Protein AF-A0A973VYT1-F1 (afdb_monomer_lite)

Organism: NCBI:txid1404411

InterPro domains:
  IPR005546 Autotransporter beta-domain [PF03797] (2-77)
  IPR005546 Autotransporter beta-domain [PS51208] (1-88)
  IPR006315 Outer membrane autotransporter barrel domain [TIGR01414] (4-77)
  IPR036709 Autotransporter beta-domain superfamily [G3DSA:2.40.128.130] (1-79)
  IPR036709 Autotransporter beta-domain superfamily [SSF103515] (2-76)

Foldseek 3Di:
DKDKDWDWDDDDQKIKIKMKMKDKDKDWFDWDWDPPDPDPPIDTDHIDIWMKMKMDTDMWMWGWDQDPPGDTDTDGDDDDDDIDIDTD

Sequence (88 aa):
MFGEIGYGLSLGRTALEPFAGLAWAHLDTDSFAETGGTGAAALRGAGTSEDVGYSTLGARIAPSFALTGGMQLAPRAPRWPGSTPSVT

Radius of gyration: 23.88 Å; chains: 1; bounding box: 54×28×64 Å

pLDDT: mean 78.64, std 12.96, range [50.22, 95.19]

Secondary structure (DSSP, 8-state):
-EEEEE--EEETTEEEEEEEEEEEEEEEE--EE-TT-SSTT--EE--EEEEEEEEEEEEEEEE-EEPTTS-EE---PPPP-----EE-

Structure (mmCIF, N/CA/C/O backbone):
data_AF-A0A973VYT1-F1
#
_entry.id   AF-A0A973VYT1-F1
#
loop_
_atom_site.group_PDB
_atom_site.id
_atom_site.type_symbol
_atom_site.label_atom_id
_atom_site.label_alt_id
_atom_site.label_comp_id
_atom_site.label_asym_id
_atom_site.label_entity_id
_atom_site.label_seq_id
_atom_site.pdbx_PDB_ins_code
_atom_site.Cartn_x
_atom_site.Cartn_y
_atom_site.Cartn_z
_atom_site.occupancy
_atom_site.B_iso_or_equiv
_atom_site.auth_seq_id
_atom_site.auth_comp_id
_atom_site.auth_asym_id
_atom_site.auth_atom_id
_atom_site.pdbx_PDB_model_num
ATOM 1 N N . MET A 1 1 ? -3.204 -1.109 -15.881 1.00 90.06 1 MET A N 1
ATOM 2 C CA . MET A 1 1 ? -4.303 -1.756 -15.124 1.00 90.06 1 MET A CA 1
ATOM 3 C C . MET A 1 1 ? -4.024 -1.721 -13.625 1.00 90.06 1 MET A C 1
ATOM 5 O O . MET A 1 1 ? -2.865 -1.647 -13.238 1.00 90.06 1 MET A O 1
ATOM 9 N N . PHE A 1 2 ? -5.068 -1.743 -12.791 1.00 94.31 2 PHE A N 1
ATOM 10 C CA . PHE A 1 2 ? -4.965 -1.692 -11.327 1.00 94.31 2 PHE A CA 1
ATOM 11 C C . PHE A 1 2 ? -6.082 -2.513 -10.670 1.00 94.31 2 PHE A C 1
ATOM 13 O O . PHE A 1 2 ? -7.206 -2.516 -11.173 1.00 94.31 2 PHE A O 1
ATOM 20 N N . GLY A 1 3 ? -5.782 -3.165 -9.546 1.00 93.75 3 GLY A N 1
ATOM 21 C CA . GLY A 1 3 ? -6.754 -3.866 -8.708 1.00 93.75 3 GLY A CA 1
ATOM 22 C C . GLY A 1 3 ? -6.349 -3.888 -7.232 1.00 93.75 3 GLY A C 1
ATOM 23 O O . GLY A 1 3 ? -5.164 -3.905 -6.907 1.00 93.75 3 GLY A O 1
ATOM 24 N N . GLU A 1 4 ? -7.340 -3.901 -6.338 1.00 95.19 4 GLU A N 1
ATOM 25 C CA . GLU A 1 4 ? -7.165 -3.948 -4.880 1.00 95.19 4 GLU A CA 1
ATOM 26 C C . GLU A 1 4 ? -8.133 -4.959 -4.254 1.00 95.19 4 GLU A C 1
ATOM 28 O O . GLU A 1 4 ? -9.274 -5.098 -4.696 1.00 95.19 4 GLU A O 1
ATOM 33 N N . ILE A 1 5 ? -7.672 -5.647 -3.209 1.00 93.94 5 ILE A N 1
ATOM 34 C CA . ILE A 1 5 ? -8.469 -6.523 -2.350 1.00 93.94 5 ILE A CA 1
ATOM 35 C C . ILE A 1 5 ? -8.262 -6.143 -0.881 1.00 93.94 5 ILE A C 1
ATOM 37 O O . ILE A 1 5 ? -7.162 -5.761 -0.482 1.00 93.94 5 ILE A O 1
ATOM 41 N N . GLY A 1 6 ? -9.306 -6.273 -0.063 1.00 93.06 6 GLY A N 1
ATOM 42 C CA . GLY A 1 6 ? -9.256 -5.978 1.369 1.00 93.06 6 GLY A CA 1
ATOM 43 C C . GLY A 1 6 ? -10.159 -6.894 2.191 1.00 93.06 6 GLY A C 1
ATOM 44 O O . GLY A 1 6 ? -11.085 -7.503 1.654 1.00 93.06 6 GLY A O 1
ATOM 45 N N . TYR A 1 7 ? -9.871 -7.004 3.490 1.00 91.88 7 TYR A N 1
ATOM 46 C CA . TYR A 1 7 ? -10.635 -7.839 4.422 1.00 91.88 7 TYR A CA 1
ATOM 47 C C . TYR A 1 7 ? -11.031 -7.063 5.679 1.00 91.88 7 TYR 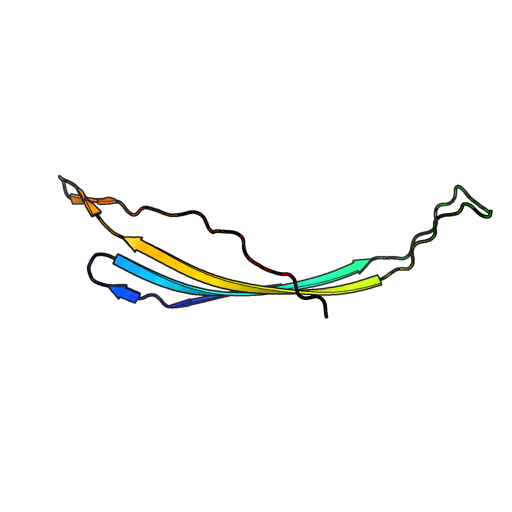A C 1
ATOM 49 O O . TYR A 1 7 ? -10.170 -6.675 6.462 1.00 91.88 7 TYR A O 1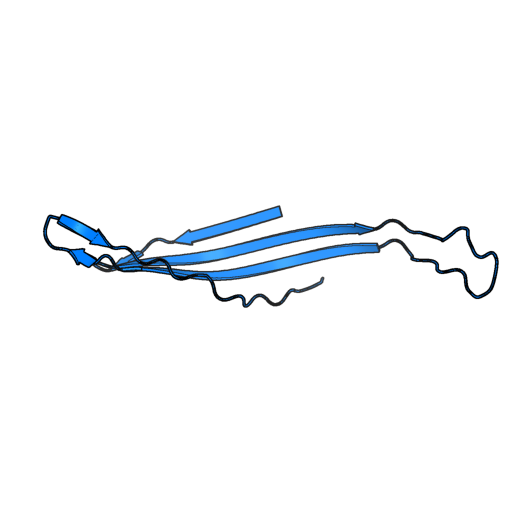
ATOM 57 N N . GLY A 1 8 ? -12.333 -6.857 5.886 1.00 91.50 8 GLY A N 1
ATOM 58 C CA . GLY A 1 8 ? -12.864 -6.112 7.027 1.00 91.50 8 GLY A CA 1
ATOM 59 C C . GLY A 1 8 ? -12.940 -6.942 8.313 1.00 91.50 8 GLY A C 1
ATOM 60 O O . GLY A 1 8 ? -13.513 -8.029 8.343 1.00 91.50 8 GLY A O 1
ATOM 61 N N . LEU A 1 9 ? -12.406 -6.392 9.400 1.00 90.62 9 LEU A N 1
ATOM 62 C CA . LEU A 1 9 ? -12.416 -6.934 10.755 1.00 90.62 9 LEU A CA 1
ATOM 63 C C . LEU A 1 9 ? -13.082 -5.929 11.703 1.00 90.62 9 LEU A C 1
ATOM 65 O O . LEU A 1 9 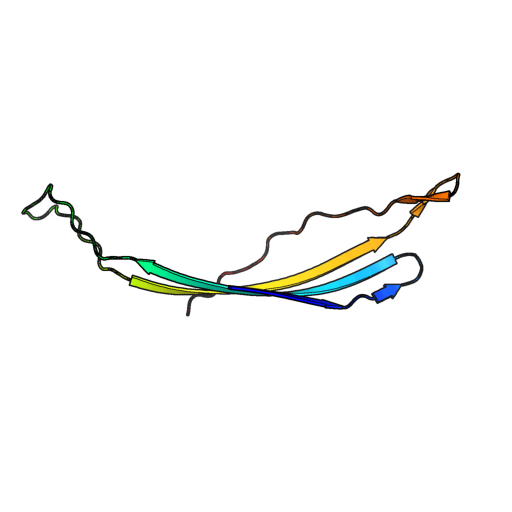? -12.727 -4.750 11.725 1.00 90.62 9 LEU A O 1
ATOM 69 N N . SER A 1 10 ? -14.009 -6.394 12.540 1.00 89.56 10 SER A N 1
ATOM 70 C CA . SER A 1 10 ? -14.618 -5.579 13.600 1.00 89.56 10 SER A CA 1
ATOM 71 C C . SER A 1 10 ? -14.078 -5.991 14.970 1.00 89.56 10 SER A C 1
ATOM 73 O O . SER A 1 10 ? -14.324 -7.100 15.434 1.00 89.56 10 SER A O 1
ATOM 75 N N . LEU A 1 11 ? -13.359 -5.083 15.632 1.00 85.50 11 LEU A N 1
ATOM 76 C CA . LEU A 1 11 ? -12.795 -5.244 16.974 1.00 85.50 11 LEU A CA 1
ATOM 77 C C . LEU A 1 11 ? -13.499 -4.288 17.953 1.00 85.50 11 LEU A C 1
ATOM 79 O O . LEU A 1 11 ? -12.955 -3.266 18.376 1.00 85.50 11 LEU A O 1
ATOM 83 N N . GLY A 1 12 ? -14.749 -4.600 18.298 1.00 85.31 12 GLY A N 1
ATOM 84 C CA . GLY A 1 12 ? -15.551 -3.790 19.220 1.00 85.31 12 GLY A CA 1
ATOM 85 C C . GLY A 1 12 ? -15.914 -2.422 18.634 1.00 85.31 12 GLY A C 1
ATOM 86 O O . GLY A 1 12 ? -16.725 -2.342 17.718 1.00 85.31 12 GLY A O 1
ATOM 87 N N . ARG A 1 13 ? -15.325 -1.342 19.167 1.00 81.25 13 ARG A N 1
ATOM 88 C CA . ARG A 1 13 ? -15.518 0.041 18.674 1.00 81.25 13 ARG A CA 1
ATOM 89 C C . ARG A 1 13 ? -14.542 0.423 17.557 1.00 81.25 13 ARG A C 1
ATOM 91 O O . ARG A 1 13 ? -14.468 1.583 17.181 1.00 81.25 13 ARG A O 1
ATOM 98 N N . THR A 1 14 ? -13.767 -0.521 17.040 1.00 78.19 14 THR A N 1
ATOM 99 C CA . THR A 1 14 ? -12.733 -0.241 16.042 1.00 78.19 14 THR A CA 1
ATOM 100 C C . THR A 1 14 ? -12.900 -1.173 14.855 1.00 78.19 14 THR A C 1
ATOM 102 O O . THR A 1 14 ? -13.004 -2.384 15.032 1.00 78.19 14 THR A O 1
ATOM 105 N N . ALA A 1 15 ? -12.901 -0.625 13.643 1.00 86.69 15 ALA A N 1
ATOM 106 C CA . ALA A 1 15 ? -12.809 -1.396 12.410 1.00 86.69 15 ALA A CA 1
ATOM 107 C C . ALA A 1 15 ? -11.358 -1.418 11.909 1.00 86.69 15 ALA A C 1
ATOM 109 O O . ALA A 1 15 ? -10.656 -0.408 11.968 1.00 86.69 15 ALA A O 1
ATOM 110 N N . LEU A 1 16 ? -10.913 -2.574 11.428 1.00 87.38 16 LEU A N 1
ATOM 111 C CA . LEU A 1 16 ? -9.596 -2.800 10.843 1.00 87.38 16 LEU A CA 1
ATOM 112 C C . LEU A 1 16 ? -9.783 -3.459 9.474 1.00 87.38 16 LEU A C 1
ATOM 114 O O . LEU A 1 16 ? -10.490 -4.448 9.367 1.00 87.38 16 LEU A O 1
ATOM 118 N N . GLU A 1 17 ? -9.136 -2.947 8.437 1.00 91.94 17 GLU A N 1
ATOM 119 C CA . GLU A 1 17 ? -9.206 -3.494 7.082 1.00 91.94 17 GLU A CA 1
ATOM 120 C C . GLU A 1 17 ? -7.798 -3.563 6.470 1.00 91.94 17 GLU A C 1
ATOM 122 O O . GLU A 1 17 ? -7.327 -2.576 5.894 1.00 91.94 17 GLU A O 1
ATOM 127 N N . PRO A 1 18 ? -7.064 -4.680 6.628 1.00 89.56 18 PRO A N 1
ATOM 128 C CA . PRO A 1 18 ? -5.904 -4.972 5.792 1.00 89.56 18 PRO A CA 1
ATOM 129 C C . PRO A 1 18 ? -6.291 -5.012 4.310 1.00 89.56 18 PRO A C 1
ATOM 131 O O . PRO A 1 18 ? -7.348 -5.533 3.951 1.00 89.56 18 PRO A O 1
ATOM 134 N N . PHE A 1 19 ? -5.411 -4.497 3.454 1.00 93.12 19 PHE A N 1
ATOM 135 C CA . PHE A 1 19 ? -5.583 -4.503 2.007 1.00 93.12 19 PHE A CA 1
ATOM 136 C C . PHE A 1 19 ? -4.265 -4.756 1.268 1.00 93.12 19 PHE A C 1
ATOM 138 O O . PHE A 1 19 ? -3.170 -4.449 1.750 1.00 93.12 19 PHE A O 1
ATOM 145 N N . ALA A 1 20 ? -4.398 -5.306 0.068 1.00 92.25 20 ALA A N 1
ATOM 146 C CA . ALA A 1 20 ? -3.324 -5.523 -0.882 1.00 92.25 20 ALA A CA 1
ATOM 147 C C . ALA A 1 20 ? -3.771 -5.035 -2.264 1.00 92.25 20 ALA A C 1
ATOM 149 O O . ALA A 1 20 ? -4.893 -5.299 -2.689 1.00 92.25 20 ALA A O 1
ATOM 150 N N . GLY A 1 21 ? -2.893 -4.331 -2.968 1.00 91.12 21 GLY A N 1
ATOM 151 C CA . GLY A 1 21 ? -3.143 -3.790 -4.297 1.00 91.12 21 GLY A CA 1
ATOM 152 C C . GLY A 1 21 ? -2.025 -4.132 -5.269 1.00 91.12 21 GLY A C 1
ATOM 153 O O . GLY A 1 21 ? -0.869 -4.285 -4.874 1.00 91.12 21 GLY A O 1
ATOM 154 N N . LEU A 1 22 ? -2.378 -4.230 -6.545 1.00 93.69 22 LEU A N 1
ATOM 155 C CA . LEU A 1 22 ? -1.471 -4.486 -7.656 1.00 93.69 22 LEU A CA 1
ATOM 156 C C . LEU A 1 22 ? -1.774 -3.515 -8.799 1.00 93.69 22 LEU A C 1
ATOM 158 O O . LEU A 1 22 ? -2.934 -3.263 -9.127 1.00 93.69 22 LEU A O 1
ATOM 162 N N . ALA A 1 23 ? -0.727 -2.982 -9.418 1.00 92.56 23 ALA A N 1
ATOM 163 C CA . ALA A 1 23 ? -0.805 -2.144 -10.603 1.00 92.56 23 ALA A CA 1
ATOM 164 C C . ALA A 1 23 ? 0.220 -2.603 -11.640 1.00 92.56 23 ALA A C 1
ATOM 166 O O . ALA A 1 23 ? 1.307 -3.057 -11.294 1.00 92.56 23 ALA A O 1
ATOM 167 N N . TRP A 1 24 ? -0.126 -2.450 -12.910 1.00 92.19 24 TRP A N 1
ATOM 168 C CA . TRP A 1 24 ? 0.749 -2.735 -14.041 1.00 92.19 24 TRP A CA 1
ATOM 169 C C . TRP A 1 24 ? 0.569 -1.656 -15.104 1.00 92.19 24 TRP A C 1
ATOM 171 O O . TRP A 1 24 ? -0.571 -1.312 -15.442 1.00 92.19 24 TRP A O 1
ATOM 181 N N . ALA A 1 25 ? 1.669 -1.113 -15.611 1.00 91.19 25 ALA A N 1
ATOM 182 C CA . ALA A 1 25 ? 1.696 -0.104 -16.659 1.00 91.19 25 ALA A CA 1
ATOM 183 C C . ALA A 1 25 ? 2.581 -0.585 -17.810 1.00 91.19 25 ALA A C 1
ATOM 185 O O . ALA A 1 25 ? 3.708 -0.994 -17.565 1.00 91.19 25 ALA A O 1
ATOM 186 N N . HIS A 1 26 ? 2.058 -0.498 -19.029 1.00 91.31 26 HIS A N 1
ATOM 187 C CA . HIS A 1 26 ? 2.801 -0.726 -20.263 1.00 91.31 26 HIS A CA 1
ATOM 188 C C . HIS A 1 26 ? 3.106 0.633 -20.885 1.00 91.31 26 HIS A C 1
ATOM 190 O O . HIS A 1 26 ? 2.190 1.450 -21.035 1.00 91.31 26 HIS A O 1
ATOM 196 N N . LEU A 1 27 ? 4.374 0.891 -21.181 1.00 88.69 27 LEU A N 1
ATOM 197 C CA . LEU A 1 27 ? 4.857 2.129 -21.769 1.00 88.69 27 LEU A CA 1
ATOM 198 C C . LEU A 1 27 ? 5.528 1.820 -23.102 1.00 88.69 27 LEU A C 1
ATOM 200 O O . LEU A 1 27 ? 6.647 1.322 -23.124 1.00 88.69 27 LEU A O 1
ATOM 204 N N . ASP A 1 28 ? 4.871 2.188 -24.194 1.00 91.19 28 ASP A N 1
ATOM 205 C CA . ASP A 1 28 ? 5.463 2.185 -25.528 1.00 91.19 28 ASP A CA 1
ATOM 206 C C . ASP A 1 28 ? 5.884 3.604 -25.910 1.00 91.19 28 ASP A C 1
ATOM 208 O O . ASP A 1 28 ? 5.072 4.532 -25.914 1.00 91.19 28 ASP A O 1
ATOM 212 N N . THR A 1 29 ? 7.164 3.772 -26.230 1.00 88.31 29 THR A N 1
ATOM 213 C CA . THR A 1 29 ? 7.752 5.029 -26.693 1.00 88.31 29 THR A CA 1
ATOM 214 C C . THR A 1 29 ? 8.257 4.859 -28.119 1.00 88.31 29 THR A C 1
ATOM 216 O O . THR A 1 29 ? 9.045 3.958 -28.404 1.00 88.31 29 THR A O 1
ATOM 219 N N . ASP A 1 30 ? 7.848 5.757 -29.014 1.00 86.50 30 ASP A N 1
ATOM 220 C CA . ASP A 1 30 ? 8.327 5.778 -30.395 1.00 86.50 30 ASP A CA 1
ATOM 221 C C . ASP A 1 30 ? 9.768 6.293 -30.502 1.00 86.50 30 ASP A C 1
ATOM 223 O O . ASP A 1 30 ? 10.247 7.101 -29.702 1.00 86.50 30 ASP A O 1
ATOM 227 N N . SER A 1 31 ? 10.468 5.867 -31.553 1.00 84.38 31 SER A N 1
ATOM 228 C CA . SER A 1 31 ? 11.773 6.434 -31.894 1.00 84.38 31 SER A CA 1
ATOM 229 C C . SER A 1 31 ? 11.632 7.861 -32.417 1.00 84.38 31 SER A C 1
ATOM 231 O O . SER A 1 31 ? 10.748 8.136 -33.230 1.00 84.38 31 SER A O 1
ATOM 233 N N . PHE A 1 32 ? 12.565 8.740 -32.059 1.00 83.69 32 PHE A N 1
ATOM 234 C CA . PHE A 1 32 ? 12.598 10.107 -32.573 1.00 83.69 32 PHE A CA 1
ATOM 235 C C . PHE A 1 32 ? 14.005 10.521 -33.013 1.00 83.69 32 PHE A C 1
ATOM 237 O O . PHE A 1 32 ? 15.022 10.082 -32.470 1.00 83.69 32 PHE A O 1
ATOM 244 N N . ALA A 1 33 ? 14.057 11.393 -34.017 1.00 80.44 33 ALA A N 1
ATOM 245 C CA . ALA A 1 33 ? 15.273 12.040 -34.491 1.00 80.44 33 ALA A CA 1
ATOM 246 C C . ALA A 1 33 ? 14.948 13.499 -34.829 1.00 80.44 33 ALA A C 1
ATOM 248 O O . ALA A 1 33 ? 14.036 13.762 -35.613 1.00 80.44 33 ALA A O 1
ATOM 249 N N . GLU A 1 34 ? 15.669 14.449 -34.235 1.00 79.00 34 GLU A N 1
ATOM 250 C CA . GLU A 1 34 ? 15.411 15.874 -34.458 1.00 79.00 34 GLU A CA 1
ATOM 251 C C . GLU A 1 34 ? 15.983 16.351 -35.804 1.00 79.00 34 GLU A C 1
ATOM 253 O O . GLU A 1 34 ? 17.151 16.129 -36.129 1.00 79.00 34 GLU A O 1
ATOM 258 N N . THR A 1 35 ? 15.165 17.060 -36.589 1.00 69.12 35 THR A N 1
ATOM 259 C CA . THR A 1 35 ? 15.480 17.526 -37.956 1.00 69.12 35 THR A CA 1
ATOM 260 C C . THR A 1 35 ? 16.571 18.612 -38.008 1.00 69.12 35 THR A C 1
ATOM 262 O O . THR A 1 35 ? 17.046 18.963 -39.085 1.00 69.12 35 THR A O 1
ATOM 265 N N . GLY A 1 36 ? 16.997 19.149 -36.857 1.00 59.25 36 GLY A N 1
ATOM 266 C CA . GLY A 1 36 ? 17.973 20.240 -36.736 1.00 59.25 36 GLY A CA 1
ATOM 267 C C . GLY A 1 36 ? 19.450 19.849 -36.885 1.00 59.25 36 GLY A C 1
ATOM 268 O O . GLY A 1 36 ? 20.310 20.718 -36.763 1.00 59.25 36 GLY A O 1
ATOM 269 N N . GLY A 1 37 ? 19.777 18.579 -37.150 1.00 57.97 37 GLY A N 1
ATOM 270 C CA . GLY A 1 37 ? 21.168 18.138 -37.279 1.00 57.97 37 GLY A CA 1
ATOM 271 C C . GLY A 1 37 ? 21.368 16.987 -38.261 1.00 57.97 37 GLY A C 1
ATOM 272 O O . GLY A 1 37 ? 21.090 15.833 -37.959 1.00 57.97 37 GLY A O 1
ATOM 273 N N . THR A 1 38 ? 21.959 17.272 -39.418 1.00 59.62 38 THR A N 1
ATOM 274 C CA . THR A 1 38 ? 22.654 16.277 -40.249 1.00 59.62 38 THR A CA 1
ATOM 275 C C . THR A 1 38 ? 24.148 16.338 -39.909 1.00 59.62 38 THR A C 1
ATOM 277 O O . THR A 1 38 ? 24.945 16.874 -40.674 1.00 59.62 38 THR A O 1
ATOM 280 N N . GLY A 1 39 ? 24.529 15.894 -38.705 1.00 63.28 39 GLY A N 1
ATOM 281 C CA . GLY A 1 39 ? 25.906 15.978 -38.199 1.00 63.28 39 GLY A CA 1
ATOM 282 C C . GLY A 1 39 ? 26.075 15.393 -36.791 1.00 63.28 39 GLY A C 1
ATOM 283 O O . GLY A 1 39 ? 25.102 14.949 -36.188 1.00 63.28 39 GLY A O 1
ATOM 284 N N . ALA A 1 40 ? 27.301 15.416 -36.254 1.00 60.81 40 ALA A N 1
ATOM 285 C CA . ALA A 1 40 ? 27.717 14.766 -34.995 1.00 60.81 40 ALA A CA 1
ATOM 286 C C . ALA A 1 40 ? 26.975 15.203 -33.705 1.00 60.81 40 ALA A C 1
ATOM 288 O O . ALA A 1 40 ? 27.270 14.677 -32.637 1.00 60.81 40 ALA A O 1
ATOM 289 N N . ALA A 1 41 ? 26.026 16.143 -33.792 1.00 60.84 41 ALA 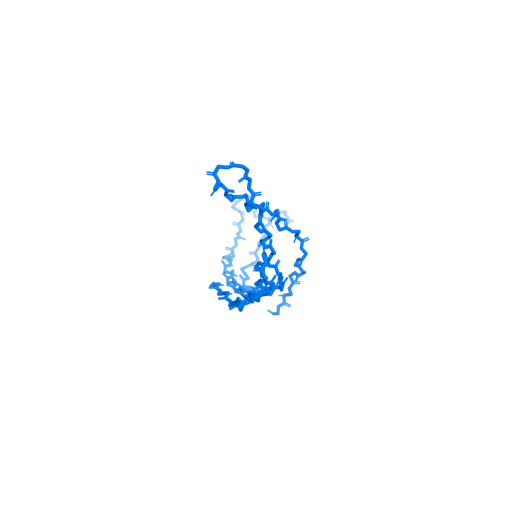A N 1
ATOM 290 C CA . ALA A 1 41 ? 25.221 16.651 -32.677 1.00 60.84 41 ALA A CA 1
ATOM 291 C C . ALA A 1 41 ? 23.722 16.292 -32.777 1.00 60.84 41 ALA A C 1
ATOM 293 O O . ALA A 1 41 ? 22.921 16.799 -31.998 1.00 60.84 41 ALA A O 1
ATOM 294 N N . ALA A 1 42 ? 23.318 15.452 -33.737 1.00 68.00 42 ALA A N 1
ATOM 295 C CA . ALA A 1 42 ? 21.924 15.035 -33.878 1.00 68.00 42 ALA A CA 1
ATOM 296 C C . ALA A 1 42 ? 21.519 14.079 -32.747 1.00 68.00 42 ALA A C 1
ATOM 298 O O . ALA A 1 42 ? 22.042 12.963 -32.663 1.00 68.00 42 ALA A O 1
ATOM 299 N N . LEU A 1 43 ? 20.571 14.492 -31.903 1.00 77.12 43 LEU A N 1
ATOM 300 C CA . LEU A 1 43 ? 20.022 13.627 -30.867 1.00 77.12 43 LEU A CA 1
ATOM 301 C C . LEU A 1 43 ? 19.048 12.626 -31.507 1.00 77.12 43 LEU A C 1
ATOM 303 O O . LEU A 1 43 ? 18.096 13.005 -32.194 1.00 77.12 43 LEU A O 1
ATOM 307 N N . ARG A 1 44 ? 19.315 11.334 -31.306 1.00 77.12 44 ARG A N 1
ATOM 308 C CA . ARG A 1 44 ? 18.442 10.233 -31.726 1.00 77.12 44 ARG A CA 1
ATOM 309 C C . ARG A 1 44 ? 18.079 9.403 -30.504 1.00 77.12 44 ARG A C 1
ATOM 311 O O . ARG A 1 44 ? 18.974 8.944 -29.799 1.00 77.12 44 ARG A O 1
ATOM 318 N N . GLY A 1 45 ? 16.784 9.212 -30.281 1.00 79.62 45 GLY A N 1
ATOM 319 C CA . GLY A 1 45 ? 16.247 8.291 -29.285 1.00 79.62 45 GLY A CA 1
ATOM 320 C C . GLY A 1 45 ? 15.695 7.052 -29.978 1.00 79.62 45 GLY A C 1
ATOM 321 O O . GLY A 1 45 ? 14.902 7.164 -30.915 1.00 79.62 45 GLY A O 1
ATOM 322 N N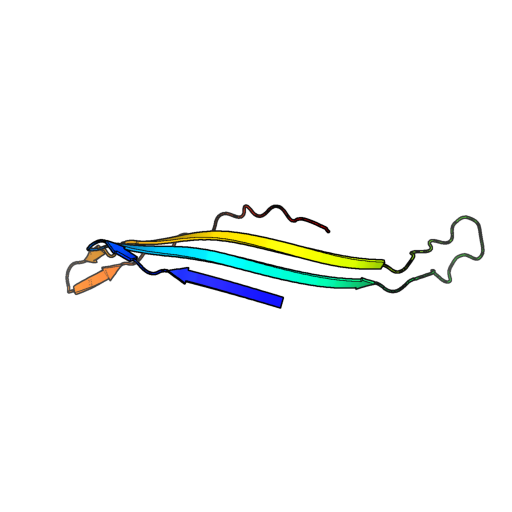 . ALA A 1 46 ? 16.125 5.869 -29.543 1.00 80.38 46 ALA A N 1
ATOM 323 C CA . ALA A 1 46 ? 15.467 4.630 -29.938 1.00 80.38 46 ALA A CA 1
ATOM 324 C C . ALA A 1 46 ? 14.113 4.526 -29.224 1.00 80.38 46 ALA A C 1
ATOM 326 O O . ALA A 1 46 ? 13.990 4.964 -28.082 1.00 80.38 46 ALA A O 1
ATOM 327 N N . GLY A 1 47 ? 13.119 3.953 -29.902 1.00 83.94 47 GLY A N 1
ATOM 328 C CA . GLY A 1 47 ? 11.862 3.602 -29.254 1.00 83.94 47 GLY A CA 1
ATOM 329 C C . GLY A 1 47 ? 12.074 2.454 -28.271 1.00 83.94 47 GLY A C 1
ATOM 330 O O . GLY A 1 47 ? 12.931 1.594 -28.502 1.00 83.94 47 GLY A O 1
ATOM 331 N N . THR A 1 48 ? 11.318 2.450 -27.180 1.00 85.56 48 THR A N 1
ATOM 332 C CA . THR A 1 48 ? 11.382 1.421 -26.138 1.00 85.56 48 THR A CA 1
ATOM 333 C C . THR A 1 48 ? 9.981 1.019 -25.702 1.00 85.56 48 THR A C 1
ATOM 335 O O . THR A 1 48 ? 9.079 1.851 -25.658 1.00 85.56 48 THR A O 1
ATOM 338 N N . SER A 1 49 ? 9.819 -0.259 -25.369 1.00 89.38 49 SER A N 1
ATOM 339 C CA . SER A 1 49 ? 8.623 -0.791 -24.716 1.00 89.38 49 SER A CA 1
ATOM 340 C C . SER A 1 49 ? 9.024 -1.260 -23.324 1.00 89.38 49 SER A C 1
ATOM 342 O O . SER A 1 49 ? 9.951 -2.062 -23.197 1.00 89.38 49 SER A O 1
ATOM 344 N N . GLU A 1 50 ? 8.365 -0.746 -22.291 1.00 88.19 50 GLU A N 1
ATOM 345 C CA . GLU A 1 50 ? 8.660 -1.051 -20.891 1.00 88.19 50 GLU A CA 1
ATOM 346 C C . GLU A 1 50 ? 7.402 -1.449 -20.120 1.00 88.19 50 GLU A C 1
ATOM 348 O O . GLU A 1 50 ? 6.348 -0.825 -20.245 1.00 88.19 50 GLU A O 1
ATOM 353 N N . ASP A 1 51 ? 7.538 -2.458 -19.261 1.00 90.88 51 ASP A N 1
ATOM 354 C CA . ASP A 1 51 ? 6.497 -2.914 -18.351 1.00 90.88 51 ASP A CA 1
ATOM 355 C C . ASP A 1 51 ? 6.877 -2.585 -16.905 1.00 90.88 51 ASP A C 1
ATOM 357 O O . ASP A 1 51 ? 7.941 -2.953 -16.407 1.00 90.88 51 ASP A O 1
ATOM 361 N N . VAL A 1 52 ? 5.986 -1.896 -16.191 1.00 90.56 52 VAL A N 1
ATOM 362 C CA . VAL A 1 52 ? 6.225 -1.490 -14.803 1.00 90.56 52 VAL A CA 1
ATOM 363 C C . VAL A 1 52 ? 5.138 -2.034 -13.889 1.00 90.56 52 VAL A C 1
ATOM 365 O O . VAL A 1 52 ? 3.962 -1.670 -13.992 1.00 90.56 52 VAL A O 1
ATOM 368 N N . GLY A 1 53 ? 5.546 -2.900 -12.960 1.00 92.00 53 GLY A N 1
ATOM 369 C CA . GLY A 1 53 ? 4.687 -3.495 -11.942 1.00 92.00 53 GLY A CA 1
ATOM 370 C C . GLY A 1 53 ? 4.814 -2.802 -10.584 1.00 92.00 53 GLY A C 1
ATOM 371 O O . GLY A 1 53 ? 5.909 -2.480 -10.122 1.00 92.00 53 GLY A O 1
ATOM 372 N N . TYR A 1 54 ? 3.684 -2.625 -9.903 1.00 87.06 54 TYR A N 1
ATOM 373 C CA . TYR A 1 54 ? 3.615 -2.091 -8.546 1.00 87.06 54 TYR A CA 1
ATOM 374 C C . TYR A 1 54 ? 2.752 -2.984 -7.665 1.00 87.06 54 TYR A C 1
ATOM 376 O O . TYR A 1 54 ? 1.646 -3.364 -8.038 1.00 87.06 54 TYR A O 1
ATOM 384 N N . SER A 1 55 ? 3.213 -3.246 -6.447 1.00 88.75 55 SER A N 1
ATOM 385 C CA . SER A 1 55 ? 2.405 -3.858 -5.394 1.00 88.75 55 SER A CA 1
ATOM 386 C C . SER A 1 55 ? 2.326 -2.931 -4.194 1.00 88.75 55 SER A C 1
ATOM 388 O O . SER A 1 55 ? 3.308 -2.287 -3.829 1.00 88.75 55 SER A O 1
ATOM 390 N N . THR A 1 56 ? 1.166 -2.869 -3.558 1.00 87.50 56 THR A N 1
ATOM 391 C CA . THR A 1 56 ? 0.952 -2.118 -2.324 1.00 87.50 56 THR A CA 1
ATOM 392 C C . THR A 1 56 ? 0.366 -3.041 -1.270 1.00 87.50 56 THR A C 1
ATOM 394 O O . THR A 1 56 ? -0.582 -3.765 -1.542 1.00 87.50 56 THR A O 1
ATOM 397 N N . LEU A 1 57 ? 0.895 -2.979 -0.053 1.00 91.38 57 LEU A N 1
ATOM 398 C CA . LEU A 1 57 ? 0.317 -3.614 1.129 1.00 91.38 57 LEU A CA 1
ATOM 399 C C . LEU A 1 57 ? -0.003 -2.521 2.149 1.00 91.38 57 LEU A C 1
ATOM 401 O O . LEU A 1 57 ? 0.767 -1.568 2.299 1.00 91.38 57 LEU A O 1
ATOM 405 N N . GLY A 1 58 ? -1.134 -2.633 2.839 1.00 86.12 58 GLY A N 1
ATOM 406 C CA . GLY A 1 58 ? -1.526 -1.658 3.849 1.00 86.12 58 GLY A CA 1
ATOM 407 C C . GLY A 1 58 ? -2.654 -2.136 4.752 1.00 86.12 58 GLY A C 1
ATOM 408 O O . GLY A 1 58 ? -3.182 -3.232 4.601 1.00 86.12 58 GLY A O 1
ATOM 409 N N . ALA A 1 59 ? -3.022 -1.297 5.717 1.00 86.19 59 ALA A N 1
ATOM 410 C CA . ALA A 1 59 ? -4.181 -1.510 6.573 1.00 86.19 59 ALA A CA 1
ATOM 411 C C . ALA A 1 59 ? -4.883 -0.181 6.856 1.00 86.19 59 ALA A C 1
ATOM 413 O O . ALA A 1 59 ? -4.234 0.855 7.009 1.00 86.19 59 ALA A O 1
ATOM 414 N N . ARG A 1 60 ? -6.214 -0.214 6.930 1.00 86.12 60 ARG A N 1
ATOM 415 C CA . ARG A 1 60 ? -7.063 0.914 7.328 1.00 86.12 60 ARG A CA 1
ATOM 416 C C . ARG A 1 60 ? -7.586 0.647 8.736 1.00 86.12 60 ARG A C 1
ATOM 418 O O . ARG A 1 60 ? -8.095 -0.435 9.001 1.00 86.12 60 ARG A O 1
ATOM 425 N N . ILE A 1 61 ? -7.453 1.612 9.642 1.00 84.44 61 ILE A N 1
ATOM 426 C CA . ILE A 1 61 ? -7.976 1.522 11.013 1.00 84.44 61 ILE A CA 1
ATOM 427 C C . ILE A 1 61 ? -8.970 2.661 11.200 1.00 84.44 61 ILE A C 1
ATOM 429 O O . ILE A 1 61 ? -8.624 3.820 10.979 1.00 84.44 61 ILE A O 1
ATOM 433 N N . ALA A 1 62 ? -10.188 2.336 11.614 1.00 82.06 62 ALA A N 1
ATOM 434 C CA . ALA A 1 62 ? -11.254 3.291 11.873 1.00 82.06 62 ALA A CA 1
ATOM 435 C C . ALA A 1 62 ? -11.810 3.070 13.291 1.00 82.06 62 ALA A C 1
ATOM 437 O O . ALA A 1 62 ? -12.700 2.237 13.485 1.00 82.06 62 ALA A O 1
ATOM 438 N N . PRO A 1 63 ? -11.278 3.773 14.307 1.00 74.75 63 PRO A N 1
ATOM 439 C CA . PRO A 1 63 ? -11.881 3.796 15.633 1.00 74.75 63 PRO A CA 1
ATOM 440 C C . PRO A 1 63 ? -13.156 4.648 15.607 1.00 74.75 63 PRO A C 1
ATOM 442 O O . PRO A 1 63 ? -13.163 5.728 15.016 1.00 74.75 63 PRO A O 1
ATOM 445 N N . SER A 1 64 ? -14.222 4.185 16.256 1.00 72.62 64 SER A N 1
ATOM 446 C CA . SER A 1 64 ? -15.448 4.948 16.458 1.00 72.62 64 SER A CA 1
ATOM 447 C C . SER A 1 64 ? -15.544 5.460 17.894 1.00 72.62 64 SER A C 1
ATOM 449 O O . SER A 1 64 ? -15.581 4.707 18.872 1.00 72.62 64 SER A O 1
ATOM 451 N N . PHE A 1 65 ? -15.588 6.784 18.030 1.00 69.94 65 PHE A N 1
ATOM 452 C CA . PHE A 1 65 ? -15.794 7.446 19.316 1.00 69.94 65 PHE A CA 1
ATOM 453 C C . PHE A 1 65 ? -17.239 7.916 19.412 1.00 69.94 65 PHE A C 1
ATOM 455 O O . PHE A 1 65 ? -17.692 8.687 18.568 1.00 69.94 65 PHE A O 1
ATOM 462 N N . ALA A 1 66 ? -17.959 7.464 20.439 1.00 67.88 66 ALA A N 1
ATOM 463 C CA . ALA A 1 66 ? -19.282 7.986 20.754 1.00 67.88 66 ALA A CA 1
ATOM 464 C C . ALA A 1 66 ? -19.140 9.329 21.488 1.00 67.88 66 ALA A C 1
ATOM 466 O O . ALA A 1 66 ? -18.499 9.402 22.535 1.00 67.88 66 ALA A O 1
ATOM 467 N N . LEU A 1 67 ? -19.736 10.379 20.932 1.00 68.56 67 LEU A N 1
ATOM 468 C CA . LEU A 1 67 ? -19.867 11.703 21.535 1.00 68.56 67 LEU A CA 1
ATOM 469 C C . LEU A 1 67 ? -21.249 11.861 22.191 1.00 68.56 67 LEU A C 1
ATOM 471 O O . LEU A 1 67 ? -22.200 11.139 21.871 1.00 68.56 67 LEU A O 1
ATOM 475 N N . THR A 1 68 ? -21.385 12.853 23.074 1.00 70.62 68 THR A N 1
ATOM 476 C CA . THR A 1 68 ? -22.673 13.249 23.665 1.00 70.62 68 THR A CA 1
ATOM 477 C C . THR A 1 68 ? -23.715 13.524 22.575 1.00 70.62 68 THR A C 1
ATOM 479 O O . THR A 1 68 ? -23.420 14.180 21.579 1.00 70.62 68 THR A O 1
ATOM 482 N N . GLY A 1 69 ? -24.940 13.021 22.758 1.00 77.88 69 GLY A N 1
ATOM 483 C CA . GLY A 1 69 ? -26.037 13.214 21.800 1.00 77.88 69 GLY A CA 1
ATOM 484 C C . GLY A 1 69 ? -26.103 12.193 20.655 1.00 77.88 69 GLY A C 1
ATOM 485 O O . GLY A 1 69 ? -26.853 12.407 19.710 1.00 77.88 69 GLY A O 1
ATOM 486 N N . GLY A 1 70 ? -25.353 11.084 20.723 1.00 74.25 70 GLY A N 1
ATOM 487 C CA . GLY A 1 70 ? -25.462 9.971 19.764 1.00 74.25 70 GLY A CA 1
ATOM 488 C C . GLY A 1 70 ? -24.590 10.100 18.509 1.00 74.25 70 GLY A C 1
ATOM 489 O O . GLY A 1 70 ? -24.733 9.311 17.578 1.00 74.25 70 GLY A O 1
ATOM 490 N N . MET A 1 71 ? -23.671 11.067 18.473 1.00 70.12 71 MET A N 1
ATOM 491 C CA . MET A 1 71 ? -22.780 11.292 17.333 1.00 70.12 71 MET A CA 1
ATOM 492 C C . MET A 1 71 ? -21.562 10.357 17.369 1.00 70.12 71 MET A C 1
ATOM 494 O O . MET A 1 71 ? -21.003 10.119 18.437 1.00 70.12 71 MET A O 1
ATOM 498 N N . GLN A 1 72 ? -21.124 9.842 16.214 1.00 73.62 72 GLN A N 1
ATOM 499 C CA . GLN A 1 72 ? -19.891 9.054 16.091 1.00 73.62 72 GLN A CA 1
ATOM 500 C C . GLN A 1 72 ? -18.822 9.809 15.295 1.00 73.62 72 GLN A C 1
ATOM 502 O O . GLN A 1 72 ? -19.101 10.329 14.216 1.00 73.62 72 GLN A O 1
ATOM 507 N N . LEU A 1 73 ? -17.591 9.830 15.809 1.00 67.50 73 LEU A N 1
ATOM 508 C CA . LEU A 1 73 ? -16.407 10.297 15.083 1.00 67.50 73 LEU A CA 1
ATOM 509 C C . LEU A 1 73 ? -15.592 9.105 14.586 1.00 67.50 73 LEU A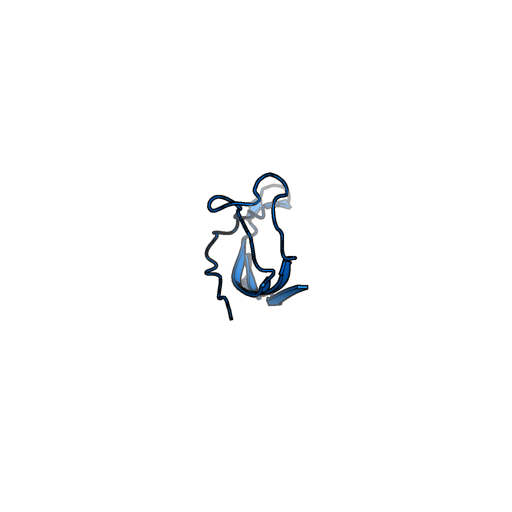 C 1
ATOM 511 O O . LEU A 1 73 ? -15.228 8.244 15.386 1.00 67.50 73 LEU A O 1
ATOM 515 N N . ALA A 1 74 ? -15.261 9.109 13.294 1.00 72.62 74 ALA A N 1
ATOM 516 C CA . ALA A 1 74 ? -14.331 8.172 12.666 1.00 72.62 74 ALA A CA 1
ATOM 517 C C . ALA A 1 74 ? -13.176 8.958 12.010 1.00 72.62 74 ALA A C 1
ATOM 519 O O . ALA A 1 74 ? -13.355 9.519 10.922 1.00 72.62 74 ALA A O 1
ATOM 520 N N . PRO A 1 75 ? -12.002 9.063 12.661 1.00 63.34 75 PRO A N 1
ATOM 521 C CA . PRO A 1 75 ? -10.828 9.704 12.078 1.00 63.34 75 PRO A CA 1
ATOM 522 C C . PRO A 1 75 ? -10.300 8.888 10.896 1.00 63.34 75 PRO A C 1
ATOM 524 O O . PRO A 1 75 ? -10.310 7.660 10.924 1.00 63.34 75 PRO A O 1
ATOM 527 N N . ARG A 1 76 ? -9.787 9.570 9.873 1.00 67.50 76 ARG A N 1
ATOM 528 C CA . ARG A 1 76 ? -9.155 8.950 8.701 1.00 67.50 76 ARG A CA 1
ATOM 529 C C . ARG A 1 76 ? -7.723 9.455 8.596 1.00 67.50 76 ARG A C 1
ATOM 531 O O . ARG A 1 76 ? -7.510 10.660 8.486 1.00 67.50 76 ARG A O 1
ATOM 538 N N . ALA A 1 77 ? -6.756 8.544 8.673 1.00 61.03 77 ALA A N 1
ATOM 539 C CA . ALA A 1 77 ? -5.344 8.870 8.510 1.00 61.03 77 ALA A CA 1
ATOM 540 C C . ALA A 1 77 ? -4.945 8.782 7.023 1.00 61.03 77 ALA A C 1
ATOM 542 O O . ALA A 1 77 ? -5.367 7.843 6.341 1.00 61.03 77 ALA A O 1
ATOM 543 N N . PRO A 1 78 ? -4.147 9.728 6.499 1.00 63.84 78 PRO A N 1
ATOM 544 C CA . PRO A 1 78 ? -3.611 9.641 5.146 1.00 63.84 78 PRO A CA 1
ATOM 545 C C . PRO A 1 78 ? -2.549 8.533 5.035 1.00 63.84 78 PRO A C 1
ATOM 547 O O . PRO A 1 78 ? -1.809 8.248 5.975 1.00 63.84 78 PRO A O 1
ATOM 550 N N . ARG A 1 79 ? -2.489 7.900 3.860 1.00 59.28 79 ARG A N 1
ATOM 551 C CA . ARG A 1 79 ? -1.553 6.818 3.514 1.00 59.28 79 ARG A CA 1
ATOM 552 C C . ARG A 1 79 ? -0.097 7.311 3.517 1.00 59.28 79 ARG A C 1
ATOM 554 O O . ARG A 1 79 ? 0.209 8.301 2.860 1.00 59.28 79 ARG A O 1
ATOM 561 N N . TRP A 1 80 ? 0.804 6.564 4.164 1.00 56.50 80 TRP A N 1
ATOM 562 C CA . TRP A 1 80 ? 2.259 6.737 4.035 1.00 56.50 80 TRP A CA 1
ATOM 563 C C . TRP A 1 80 ? 2.746 6.158 2.689 1.00 56.50 80 TRP A C 1
ATOM 565 O O . TRP A 1 80 ? 2.382 5.020 2.368 1.00 56.50 80 TRP A O 1
ATOM 575 N N . PRO A 1 81 ? 3.535 6.887 1.876 1.00 50.75 81 PRO A N 1
ATOM 576 C CA . PRO A 1 81 ? 4.045 6.368 0.617 1.00 50.75 81 PRO A CA 1
ATOM 577 C C . PRO A 1 81 ? 5.297 5.524 0.873 1.00 50.75 81 PRO A C 1
ATOM 579 O O . PRO A 1 81 ? 6.341 6.023 1.280 1.00 50.75 81 PRO A O 1
ATOM 582 N N . GLY A 1 82 ? 5.182 4.223 0.632 1.00 58.56 82 GLY A N 1
ATOM 583 C CA . GLY A 1 82 ? 6.302 3.293 0.587 1.00 58.56 82 GLY A CA 1
ATOM 584 C C . GLY A 1 82 ? 5.990 2.208 -0.431 1.00 58.56 82 GLY A C 1
ATOM 585 O O . GLY A 1 82 ? 5.441 1.171 -0.078 1.00 58.56 82 GLY A O 1
ATOM 586 N N . SER A 1 83 ? 6.264 2.479 -1.704 1.00 60.00 83 SER A N 1
ATOM 587 C CA . SER A 1 83 ? 6.228 1.476 -2.770 1.00 60.00 83 SER A CA 1
ATOM 588 C C . SER A 1 83 ? 7.493 1.620 -3.600 1.00 60.00 83 SER A C 1
ATOM 590 O O . SER A 1 83 ? 7.688 2.648 -4.247 1.00 60.00 83 SER A O 1
ATOM 592 N N . THR A 1 84 ? 8.352 0.608 -3.559 1.00 61.16 84 THR A N 1
ATOM 593 C CA . THR A 1 84 ? 9.492 0.474 -4.464 1.00 61.16 84 THR A CA 1
ATOM 594 C C . THR A 1 84 ? 8.975 -0.059 -5.803 1.00 61.16 84 THR A C 1
ATOM 596 O O . THR A 1 84 ? 8.391 -1.145 -5.820 1.00 61.16 84 THR A O 1
ATOM 599 N N . PRO A 1 85 ? 9.128 0.676 -6.919 1.00 54.66 85 PRO A N 1
ATOM 600 C CA . PRO A 1 85 ? 8.869 0.114 -8.241 1.00 54.66 85 PRO A CA 1
ATOM 601 C C . PRO A 1 85 ? 9.803 -1.074 -8.484 1.00 54.66 85 PRO A C 1
ATOM 603 O O . PRO A 1 85 ? 10.968 -1.037 -8.089 1.00 54.66 85 PRO A O 1
ATOM 606 N N . SER A 1 86 ? 9.297 -2.123 -9.129 1.00 57.34 86 SER A N 1
ATOM 607 C CA . SER A 1 86 ? 10.128 -3.184 -9.701 1.00 57.34 86 SER A CA 1
ATOM 608 C C . SER A 1 86 ? 9.909 -3.179 -11.210 1.00 57.34 86 SER A C 1
ATOM 610 O O . SER A 1 86 ? 8.775 -3.295 -11.672 1.00 57.34 86 SER A O 1
ATOM 612 N N . VAL A 1 87 ? 10.995 -2.976 -11.952 1.00 50.22 87 VAL A N 1
ATOM 613 C CA . VAL A 1 87 ? 11.037 -3.035 -13.418 1.00 50.22 87 VAL A CA 1
ATOM 614 C C . VAL A 1 87 ? 11.394 -4.472 -13.794 1.00 50.22 87 VAL A C 1
ATOM 616 O O . VAL A 1 87 ? 12.293 -5.051 -13.178 1.00 50.22 87 VAL A O 1
ATOM 619 N N . THR A 1 88 ? 10.670 -5.079 -14.730 1.00 53.53 88 THR A N 1
ATOM 620 C CA . THR A 1 88 ? 10.990 -6.405 -15.287 1.00 53.53 88 THR A CA 1
ATOM 621 C C . THR A 1 88 ? 10.932 -6.334 -16.795 1.00 53.53 88 THR A C 1
ATOM 623 O O . THR A 1 88 ? 9.992 -5.684 -17.293 1.00 53.53 88 THR A O 1
#